Protein AF-E6Z0M0-F1 (afdb_monomer_lite)

Sequence (78 aa):
MPTPLKFEEVIQKETVKIALSEGAFLIQVPFIENDSEVVRMNISIERGLLRAIDDCAQERGLTRSAFLATAVRHELNI

Foldse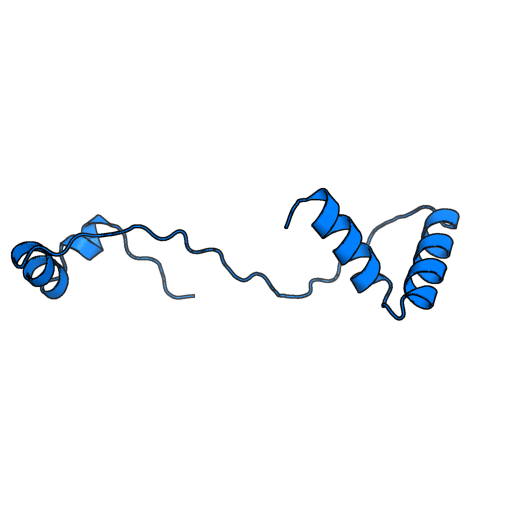ek 3Di:
DDDDDDPVVQCPDPVNVVCVVVPDDDDDDDDDPPPVDDDDDDDDDDPVVLVVLCVVCVVVVHDSVRSVVVVVCVVVVD

pLDDT: mean 91.51, std 7.69, range [62.78, 98.31]

Structure (mmCIF, N/CA/C/O backbone):
data_AF-E6Z0M0-F1
#
_entry.id   AF-E6Z0M0-F1
#
loop_
_atom_site.group_PDB
_atom_site.id
_atom_site.type_symbol
_atom_site.label_atom_id
_atom_site.label_alt_id
_atom_site.label_comp_id
_atom_site.label_asym_id
_atom_site.label_entity_id
_atom_site.label_seq_id
_atom_site.pdbx_PDB_ins_code
_atom_site.Cartn_x
_atom_site.Cartn_y
_atom_site.Cartn_z
_atom_site.occupancy
_atom_site.B_iso_or_equiv
_atom_site.auth_seq_id
_atom_site.auth_comp_id
_atom_site.auth_asym_id
_atom_site.auth_atom_id
_atom_site.pdbx_PDB_model_num
ATOM 1 N N . MET A 1 1 ? 1.128 1.899 18.325 1.00 62.78 1 MET A N 1
ATOM 2 C CA . MET A 1 1 ? -0.349 1.828 18.279 1.00 62.78 1 MET A CA 1
ATOM 3 C C . MET A 1 1 ? -0.864 1.449 19.666 1.00 62.78 1 MET A C 1
ATOM 5 O O . MET A 1 1 ? -0.178 0.671 20.324 1.00 62.78 1 MET A O 1
ATOM 9 N N . PRO A 1 2 ? -1.991 2.002 20.151 1.00 74.38 2 PRO A N 1
ATOM 10 C CA . PRO A 1 2 ? -2.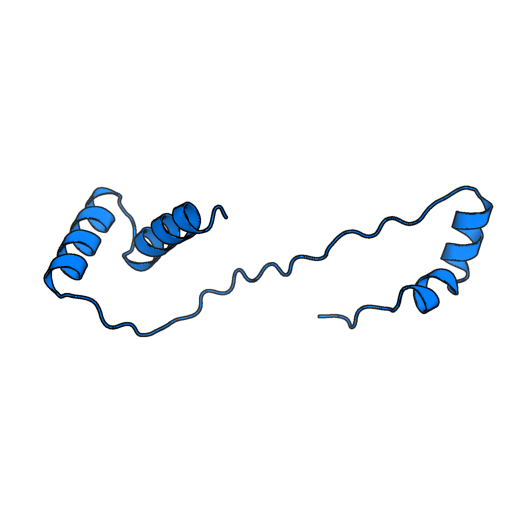616 1.526 21.385 1.00 74.38 2 PRO A CA 1
ATOM 11 C C . PRO A 1 2 ? -3.159 0.103 21.192 1.00 74.38 2 PRO A C 1
ATOM 13 O O . PRO A 1 2 ? -3.648 -0.233 20.116 1.00 74.38 2 PRO A O 1
ATOM 16 N N . THR A 1 3 ? -3.075 -0.732 22.228 1.00 82.75 3 THR A N 1
ATOM 17 C CA . THR A 1 3 ? -3.616 -2.096 22.190 1.00 82.75 3 THR A CA 1
ATOM 18 C C . THR A 1 3 ? -5.142 -2.043 22.056 1.00 82.75 3 THR A C 1
ATOM 20 O O . THR A 1 3 ? -5.782 -1.371 22.873 1.00 82.75 3 THR A O 1
ATOM 23 N N . PRO A 1 4 ? -5.747 -2.716 21.059 1.00 84.94 4 PRO A N 1
ATOM 24 C CA . PRO A 1 4 ? -7.196 -2.751 20.924 1.00 84.94 4 PRO A CA 1
ATOM 25 C C . PRO A 1 4 ? -7.826 -3.452 22.131 1.00 84.94 4 PRO A C 1
ATOM 27 O O . PRO A 1 4 ? -7.314 -4.461 22.617 1.00 84.94 4 PRO A O 1
ATOM 30 N N . LEU A 1 5 ? -8.944 -2.906 22.607 1.00 86.94 5 LEU A N 1
ATOM 31 C CA . LEU A 1 5 ? -9.753 -3.536 23.648 1.00 86.94 5 LEU A CA 1
ATOM 32 C C . LEU A 1 5 ? -10.633 -4.620 23.039 1.00 86.94 5 LEU A C 1
ATOM 34 O O . LEU A 1 5 ? -11.114 -4.483 21.910 1.00 86.94 5 LEU A O 1
ATOM 38 N N . LYS A 1 6 ? -10.893 -5.671 23.814 1.00 89.44 6 LYS A N 1
ATOM 39 C CA . LYS A 1 6 ? -11.886 -6.675 23.437 1.00 89.44 6 LYS A CA 1
ATOM 40 C C . LYS A 1 6 ? -13.289 -6.098 23.559 1.00 89.44 6 LYS A C 1
ATOM 42 O O . LYS A 1 6 ? -13.551 -5.205 24.368 1.00 89.44 6 LYS A O 1
ATOM 47 N N . PHE A 1 7 ? -14.214 -6.641 22.778 1.00 88.81 7 PHE A N 1
ATOM 48 C CA . PHE A 1 7 ? -15.604 -6.199 22.780 1.00 88.81 7 PHE A CA 1
ATOM 49 C C . PHE A 1 7 ? -16.244 -6.309 24.173 1.00 88.81 7 PHE A C 1
ATOM 51 O O . PHE A 1 7 ? -16.918 -5.381 24.625 1.00 88.81 7 PHE A O 1
ATOM 58 N N . GLU A 1 8 ? -15.959 -7.394 24.897 1.00 90.88 8 GLU A N 1
ATOM 59 C CA . GLU A 1 8 ? -16.463 -7.616 26.253 1.00 90.88 8 GLU A CA 1
ATOM 60 C C . GLU A 1 8 ? -15.981 -6.528 27.220 1.00 90.88 8 GLU A C 1
ATOM 62 O O . GLU A 1 8 ? -16.743 -6.055 28.060 1.00 90.88 8 GLU A O 1
ATOM 67 N N . GLU A 1 9 ? -14.732 -6.081 27.077 1.00 92.12 9 GLU A N 1
ATOM 68 C CA . GLU A 1 9 ? -14.142 -5.037 27.919 1.00 92.12 9 GLU A CA 1
ATOM 69 C C . GLU A 1 9 ? -14.765 -3.665 27.639 1.00 92.12 9 GLU A C 1
ATOM 71 O O . GLU A 1 9 ? -14.936 -2.861 28.557 1.00 92.12 9 GLU A O 1
ATOM 76 N N . VAL A 1 10 ? -15.142 -3.396 26.384 1.00 91.62 10 VAL A N 1
ATOM 77 C CA . VAL A 1 10 ? -15.827 -2.156 25.991 1.00 91.62 10 VAL A CA 1
ATOM 78 C C . VAL A 1 10 ? -17.228 -2.093 26.598 1.00 91.62 10 VAL A C 1
ATOM 80 O O . VAL A 1 10 ? -17.579 -1.067 27.176 1.00 91.62 10 VAL A O 1
ATOM 83 N N . ILE A 1 11 ? -18.000 -3.184 26.543 1.00 92.31 11 ILE A N 1
ATOM 84 C CA . ILE A 1 11 ? -19.356 -3.245 27.124 1.00 92.31 11 ILE A CA 1
ATOM 85 C C . ILE A 1 11 ? -19.340 -3.049 28.643 1.00 92.31 11 ILE A C 1
ATOM 87 O O . ILE A 1 11 ? -20.285 -2.503 29.211 1.00 92.31 11 ILE A O 1
ATOM 91 N N . GLN A 1 12 ? -18.281 -3.488 29.326 1.00 93.88 12 GLN A N 1
ATOM 92 C CA . GLN A 1 12 ? -18.216 -3.385 30.783 1.00 93.88 12 GLN A CA 1
ATOM 93 C C . GLN A 1 12 ? -17.959 -1.963 31.299 1.00 93.88 12 GLN A C 1
ATOM 95 O O . GLN A 1 12 ? -18.173 -1.720 32.489 1.00 93.88 12 GLN A O 1
ATOM 100 N N . LYS A 1 13 ? -17.548 -1.021 30.439 1.00 94.00 13 LYS A N 1
ATOM 101 C CA . LYS A 1 13 ? -17.301 0.371 30.835 1.00 94.00 13 LYS A CA 1
ATOM 102 C C . LYS A 1 13 ? -18.591 1.063 31.266 1.00 94.00 13 LYS A C 1
ATOM 104 O O . LYS A 1 13 ? -19.582 1.049 30.544 1.00 94.00 13 LYS A O 1
ATOM 109 N N . GLU A 1 14 ? -18.536 1.744 32.407 1.00 94.62 14 GLU A N 1
ATOM 110 C CA . GLU A 1 14 ? -19.693 2.431 32.993 1.00 94.62 14 GLU A CA 1
ATOM 111 C C . GLU A 1 14 ? -20.327 3.441 32.027 1.00 94.62 14 GLU A C 1
ATOM 113 O O . GLU A 1 14 ? -21.536 3.450 31.822 1.00 94.62 14 GLU A O 1
ATOM 118 N N . THR A 1 15 ? -19.496 4.223 31.335 1.00 95.25 15 THR A N 1
ATOM 119 C CA . THR A 1 15 ? -19.950 5.190 30.326 1.00 95.25 15 THR A CA 1
ATOM 120 C C . THR A 1 15 ? -20.691 4.533 29.163 1.00 95.25 15 THR A C 1
ATOM 122 O O . THR A 1 15 ? -21.646 5.102 28.641 1.00 95.25 15 THR A O 1
ATOM 125 N N . VAL A 1 16 ? -20.277 3.328 28.766 1.00 94.12 16 VAL A N 1
ATOM 126 C CA . VAL A 1 16 ? -20.917 2.566 27.689 1.00 94.12 16 VAL A CA 1
ATOM 127 C C . VAL A 1 16 ? -22.249 1.996 28.169 1.00 94.12 16 VAL A C 1
ATOM 129 O O . VAL A 1 16 ? -23.236 2.099 27.449 1.00 94.12 16 VAL A O 1
ATOM 132 N N . LYS A 1 17 ? -22.316 1.464 29.394 1.00 95.00 17 LYS A N 1
ATOM 133 C CA . LYS A 1 17 ? -23.570 0.967 29.987 1.00 95.00 17 LYS A CA 1
ATOM 134 C C . LYS A 1 17 ? -24.634 2.057 30.089 1.00 95.00 17 LYS A C 1
ATOM 136 O O . LYS A 1 17 ? -25.775 1.804 29.710 1.00 95.00 17 LYS A O 1
ATOM 141 N N . ILE A 1 18 ? -24.256 3.255 30.542 1.00 96.38 18 ILE A N 1
ATOM 142 C CA . ILE A 1 18 ? -25.162 4.409 30.620 1.00 96.38 18 ILE A CA 1
ATOM 143 C C . ILE A 1 18 ? -25.693 4.749 29.224 1.00 96.38 18 ILE A C 1
ATOM 145 O O . ILE A 1 18 ? -26.904 4.738 29.020 1.00 96.38 18 ILE A O 1
ATOM 149 N N . ALA A 1 19 ? -24.808 4.927 28.240 1.00 95.50 19 ALA A N 1
ATOM 150 C CA . ALA A 1 19 ? -25.217 5.257 26.876 1.00 95.50 19 ALA A CA 1
ATOM 151 C C . ALA A 1 19 ? -26.143 4.190 26.263 1.00 95.50 19 ALA A C 1
ATOM 153 O O . ALA A 1 19 ? -27.152 4.521 25.643 1.00 95.50 19 ALA A O 1
ATOM 154 N N . LEU A 1 20 ? -25.840 2.902 26.462 1.00 94.69 20 LEU A N 1
ATOM 155 C CA . LEU A 1 20 ? -26.695 1.802 26.004 1.00 94.69 20 LEU A CA 1
ATOM 156 C C . LEU A 1 20 ? -28.074 1.829 26.681 1.00 94.69 20 LEU A C 1
ATOM 158 O O . LEU A 1 20 ? -29.080 1.582 26.021 1.00 94.69 20 LEU A O 1
ATOM 162 N N . SER A 1 21 ? -28.141 2.159 27.976 1.00 95.00 21 SER A N 1
ATOM 163 C CA . SER A 1 21 ? -29.414 2.293 28.701 1.00 95.00 21 SER A CA 1
ATOM 164 C C . SER A 1 21 ? -30.261 3.479 28.226 1.00 95.00 21 SER A C 1
ATOM 166 O O . SER A 1 21 ? -31.486 3.428 28.299 1.00 95.00 21 SER A O 1
ATOM 168 N N . GLU A 1 22 ? -29.618 4.509 27.672 1.00 97.44 22 GLU A N 1
ATOM 169 C CA . GLU A 1 22 ? -30.256 5.678 27.056 1.00 97.44 22 GLU A CA 1
ATOM 170 C C . GLU A 1 22 ? -30.655 5.434 25.585 1.00 97.44 22 GLU A C 1
ATOM 172 O O . GLU A 1 22 ? -31.186 6.326 24.924 1.00 97.44 22 GLU A O 1
ATOM 177 N N . GLY A 1 23 ? -30.438 4.219 25.066 1.00 95.19 23 GLY A N 1
ATOM 178 C CA . GLY A 1 23 ? -30.831 3.811 23.715 1.00 95.19 23 GLY A CA 1
ATOM 179 C C . GLY A 1 23 ? -29.725 3.912 22.661 1.00 95.19 23 GLY A C 1
ATOM 180 O O . GLY A 1 23 ? -30.007 3.755 21.472 1.00 95.19 23 GLY A O 1
ATOM 181 N N . ALA A 1 24 ? -28.472 4.152 23.056 1.00 95.44 24 ALA A N 1
ATOM 182 C CA . ALA A 1 24 ? -27.348 4.045 22.132 1.00 95.44 24 ALA A CA 1
ATOM 183 C C . ALA A 1 24 ? -27.117 2.587 21.690 1.00 95.44 24 ALA A C 1
ATOM 185 O O . ALA A 1 24 ? -27.555 1.632 22.331 1.00 95.44 24 ALA A O 1
ATOM 186 N N . PHE A 1 25 ? -26.368 2.411 20.603 1.00 93.31 25 PHE A N 1
ATOM 187 C CA . PHE A 1 25 ? -25.946 1.106 20.097 1.00 93.31 25 PHE A CA 1
ATOM 188 C C . PHE A 1 25 ? -24.485 1.154 19.638 1.00 93.31 25 PHE A C 1
ATOM 190 O O . PHE A 1 25 ? -23.938 2.220 19.358 1.00 93.31 25 PHE A O 1
ATOM 197 N N . LEU A 1 26 ? -23.837 -0.011 19.581 1.00 91.94 26 LEU A N 1
ATOM 198 C CA . LEU A 1 26 ? -22.438 -0.138 19.172 1.00 91.94 26 LEU A CA 1
ATOM 199 C C . LEU A 1 26 ? -22.331 -0.441 17.676 1.00 91.94 26 LEU A C 1
ATOM 201 O O . LEU A 1 26 ? -23.111 -1.221 17.133 1.00 91.94 26 LEU A O 1
ATOM 205 N N . ILE A 1 27 ? -21.313 0.130 17.032 1.00 90.94 27 ILE A N 1
ATOM 206 C CA . ILE A 1 27 ? -20.936 -0.166 15.647 1.00 90.94 27 ILE A CA 1
ATOM 207 C C . ILE A 1 27 ? -19.479 -0.621 15.648 1.00 90.94 27 ILE A C 1
ATOM 209 O O . ILE A 1 27 ? -18.628 -0.000 16.285 1.00 90.94 27 ILE A O 1
ATOM 213 N N . GLN A 1 28 ? -19.189 -1.698 14.923 1.00 87.81 28 GLN A N 1
ATOM 214 C CA . GLN A 1 28 ? -17.820 -2.127 14.659 1.00 87.81 28 GLN A CA 1
ATOM 215 C C . GLN A 1 28 ? -17.352 -1.480 13.360 1.00 87.81 28 GLN A C 1
ATOM 217 O O . GLN A 1 28 ? -17.892 -1.764 12.292 1.00 87.81 28 GLN A O 1
ATOM 222 N N . VAL A 1 29 ? -16.363 -0.598 13.460 1.00 85.19 29 VAL A N 1
ATOM 223 C CA . VAL A 1 29 ? -15.716 0.009 12.296 1.00 85.19 29 VAL A CA 1
ATOM 224 C C . VAL A 1 29 ? -14.386 -0.713 12.089 1.00 85.19 29 VAL A C 1
ATOM 226 O O . VAL A 1 29 ? -13.572 -0.719 13.017 1.00 85.19 29 VAL A O 1
ATOM 229 N N . PRO A 1 30 ? -14.149 -1.345 10.926 1.00 83.31 30 PRO A N 1
ATOM 230 C CA . PRO A 1 30 ? -12.859 -1.954 10.647 1.00 83.31 30 PRO A CA 1
ATOM 231 C C . PRO A 1 30 ? -11.783 -0.869 10.667 1.00 83.31 30 PRO A C 1
ATOM 233 O O . PRO A 1 30 ? -11.869 0.129 9.951 1.00 83.31 30 PRO A O 1
ATOM 236 N N . PHE A 1 31 ? -10.772 -1.062 11.507 1.00 83.19 31 PHE A N 1
ATOM 237 C CA . PHE A 1 31 ? -9.588 -0.222 11.490 1.00 83.19 31 PHE A CA 1
ATOM 238 C C . PHE A 1 31 ? -8.649 -0.735 10.401 1.00 83.19 31 PHE A C 1
ATOM 240 O O . PHE A 1 31 ? -8.135 -1.848 10.494 1.00 83.19 31 PHE A O 1
ATOM 247 N N . ILE A 1 32 ? -8.458 0.071 9.362 1.00 79.69 32 ILE A N 1
ATOM 248 C CA . ILE A 1 32 ? -7.457 -0.175 8.328 1.00 79.69 32 ILE A CA 1
ATOM 249 C C . ILE A 1 32 ? -6.240 0.652 8.722 1.00 79.69 32 ILE A C 1
ATOM 251 O O . ILE A 1 32 ? -6.323 1.882 8.785 1.00 79.69 32 ILE A O 1
ATOM 255 N N . GLU A 1 33 ? -5.128 -0.014 9.031 1.00 73.69 33 GLU A N 1
ATOM 256 C CA . GLU A 1 33 ? -3.868 0.689 9.251 1.00 73.69 33 GLU A CA 1
ATOM 257 C C . GLU A 1 33 ? -3.504 1.454 7.980 1.00 73.69 33 GLU A C 1
ATOM 259 O O . GLU A 1 33 ? -3.466 0.893 6.885 1.00 73.69 33 GLU A O 1
ATOM 264 N N . ASN A 1 34 ? -3.259 2.757 8.122 1.00 68.50 34 ASN A N 1
ATOM 265 C CA . ASN A 1 34 ? -2.699 3.542 7.036 1.00 68.50 34 ASN A CA 1
ATOM 266 C C . ASN A 1 34 ? -1.209 3.204 6.926 1.00 68.50 34 ASN A C 1
ATOM 268 O O . ASN A 1 34 ? -0.360 3.936 7.437 1.00 68.50 34 ASN A O 1
ATOM 272 N N . ASP A 1 35 ? -0.912 2.071 6.293 1.00 70.12 35 ASP A N 1
ATOM 273 C CA . ASP A 1 35 ? 0.444 1.633 5.971 1.00 70.12 35 ASP A CA 1
ATOM 274 C C . ASP A 1 35 ? 0.978 2.432 4.771 1.00 70.12 35 ASP A C 1
ATOM 276 O O . ASP A 1 35 ? 1.220 1.935 3.673 1.00 70.12 35 ASP A O 1
ATOM 280 N N . SER A 1 36 ? 1.063 3.751 4.959 1.00 71.62 36 SER A N 1
ATOM 281 C CA . SER A 1 36 ? 1.585 4.688 3.964 1.00 71.62 36 SER A CA 1
ATOM 282 C C . SER A 1 36 ? 3.115 4.755 3.966 1.00 71.62 36 SER A C 1
ATOM 284 O O . SER A 1 36 ? 3.689 5.637 3.321 1.00 71.62 36 SER A O 1
ATOM 286 N N . GLU A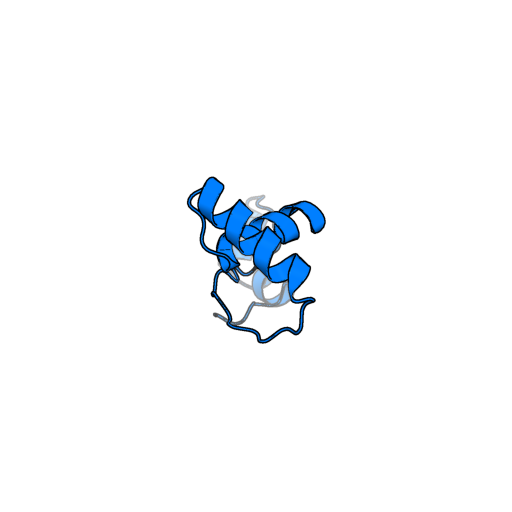 1 37 ? 3.792 3.882 4.718 1.00 81.25 37 GLU A N 1
ATOM 287 C CA . GLU A 1 37 ? 5.246 3.903 4.792 1.00 81.25 37 GLU A CA 1
ATOM 288 C C . GLU A 1 37 ? 5.859 3.413 3.473 1.00 81.25 37 GLU A C 1
ATOM 290 O O . GLU A 1 37 ? 5.541 2.350 2.939 1.00 81.25 37 GLU A O 1
ATOM 295 N N . VAL A 1 38 ? 6.769 4.214 2.917 1.00 85.25 38 VAL A N 1
ATOM 296 C CA . VAL A 1 38 ? 7.483 3.845 1.694 1.00 85.25 38 VAL A CA 1
ATOM 297 C C . VAL A 1 38 ? 8.610 2.881 2.047 1.00 85.25 38 VAL A C 1
ATOM 299 O O . VAL A 1 38 ? 9.666 3.291 2.528 1.00 85.25 38 VAL A O 1
ATOM 302 N N . VAL A 1 39 ? 8.418 1.604 1.727 1.00 90.81 39 VAL A N 1
ATOM 303 C CA . VAL A 1 39 ? 9.436 0.561 1.908 1.00 90.81 39 VAL A CA 1
ATOM 304 C C . VAL A 1 39 ? 10.238 0.347 0.619 1.00 90.81 39 VAL A C 1
ATOM 306 O O . VAL A 1 39 ? 9.697 0.334 -0.488 1.00 90.81 39 VAL A O 1
ATOM 309 N N . ARG A 1 40 ? 11.560 0.169 0.747 1.00 92.19 40 ARG A N 1
ATOM 310 C CA . ARG A 1 40 ? 12.447 -0.172 -0.379 1.00 92.19 40 ARG A CA 1
ATOM 311 C C . ARG A 1 40 ? 12.575 -1.684 -0.517 1.00 92.19 40 ARG A C 1
ATOM 313 O O . ARG A 1 40 ? 12.966 -2.355 0.432 1.00 92.19 40 ARG A O 1
ATOM 320 N N . MET A 1 41 ? 12.343 -2.192 -1.723 1.00 93.00 41 MET A N 1
ATOM 321 C CA . MET A 1 41 ? 12.591 -3.589 -2.080 1.00 93.00 41 MET A CA 1
ATOM 322 C C . MET A 1 41 ? 13.505 -3.692 -3.304 1.00 93.00 41 MET A C 1
ATOM 324 O O . MET A 1 41 ? 13.499 -2.815 -4.168 1.00 93.00 41 MET A O 1
ATOM 328 N N . ASN A 1 42 ? 14.268 -4.782 -3.386 1.00 95.75 42 ASN A N 1
ATOM 329 C CA . ASN A 1 42 ? 15.063 -5.123 -4.563 1.00 95.75 42 ASN A CA 1
ATOM 330 C C . ASN A 1 42 ? 14.319 -6.174 -5.388 1.00 95.75 42 ASN A C 1
ATOM 332 O O . ASN A 1 42 ? 13.848 -7.165 -4.836 1.00 95.75 42 ASN A O 1
ATOM 336 N N . ILE A 1 43 ? 14.249 -5.974 -6.703 1.00 94.25 43 ILE A N 1
ATOM 337 C CA . ILE A 1 43 ? 13.597 -6.893 -7.641 1.00 94.25 43 ILE A CA 1
ATOM 338 C C . ILE A 1 43 ? 14.471 -7.093 -8.878 1.00 94.25 43 ILE A C 1
ATOM 340 O O . ILE A 1 43 ? 15.206 -6.192 -9.285 1.00 94.25 43 ILE A O 1
ATOM 344 N N . SER A 1 44 ? 14.384 -8.271 -9.490 1.00 97.12 44 SER A N 1
ATOM 345 C CA . SER A 1 44 ? 14.984 -8.549 -10.796 1.00 97.12 44 SER A CA 1
ATOM 346 C C . SER A 1 44 ? 13.919 -8.419 -11.882 1.00 97.12 44 SER A C 1
ATOM 348 O O . SER A 1 44 ? 12.854 -9.017 -11.773 1.00 97.12 44 SER A O 1
ATOM 350 N N . ILE A 1 45 ? 14.205 -7.639 -12.924 1.00 95.44 45 ILE A N 1
ATOM 351 C CA . ILE A 1 45 ? 13.315 -7.408 -14.069 1.00 95.44 45 ILE A CA 1
ATOM 352 C C . ILE A 1 45 ? 14.148 -7.482 -15.353 1.00 95.44 45 ILE A C 1
ATOM 354 O O . ILE A 1 45 ? 15.343 -7.174 -15.351 1.00 95.44 45 ILE A O 1
ATOM 358 N N . GLU A 1 46 ? 13.520 -7.885 -16.457 1.00 98.31 46 GLU A N 1
ATOM 359 C CA . GLU A 1 46 ? 14.133 -7.833 -17.780 1.00 98.31 46 GLU A CA 1
ATOM 360 C C . GLU A 1 46 ? 14.631 -6.417 -18.123 1.00 98.31 46 GLU A C 1
ATOM 362 O O . GLU A 1 46 ? 13.935 -5.416 -17.949 1.00 98.31 46 GLU A O 1
ATOM 367 N N . ARG A 1 47 ? 15.844 -6.323 -18.679 1.00 97.88 47 ARG A N 1
ATOM 368 C CA . ARG A 1 47 ? 16.461 -5.042 -19.053 1.00 97.88 47 ARG A CA 1
ATOM 369 C C . ARG A 1 47 ? 15.604 -4.226 -20.028 1.00 97.88 47 ARG A C 1
ATOM 371 O O . ARG A 1 47 ? 15.568 -3.005 -19.899 1.00 97.88 47 ARG A O 1
ATOM 378 N N . GLY A 1 48 ? 14.968 -4.879 -21.005 1.00 98.19 48 GLY A N 1
ATOM 379 C CA . GLY A 1 48 ? 14.113 -4.210 -21.989 1.00 98.19 48 GLY A CA 1
ATOM 380 C C . GLY A 1 48 ? 12.912 -3.540 -21.326 1.00 98.19 48 GLY A C 1
ATOM 381 O O . GLY A 1 48 ? 12.665 -2.356 -21.544 1.00 98.19 48 GLY A O 1
ATOM 382 N N . LEU A 1 49 ? 12.248 -4.267 -20.426 1.00 97.38 49 LEU A N 1
ATOM 383 C CA . LEU A 1 49 ? 11.122 -3.755 -19.652 1.00 97.38 49 LEU A CA 1
ATOM 384 C C . LEU A 1 49 ? 11.529 -2.595 -18.734 1.00 97.38 49 LEU A C 1
ATOM 386 O O . LEU A 1 49 ? 10.821 -1.595 -18.676 1.00 97.38 49 LEU A O 1
A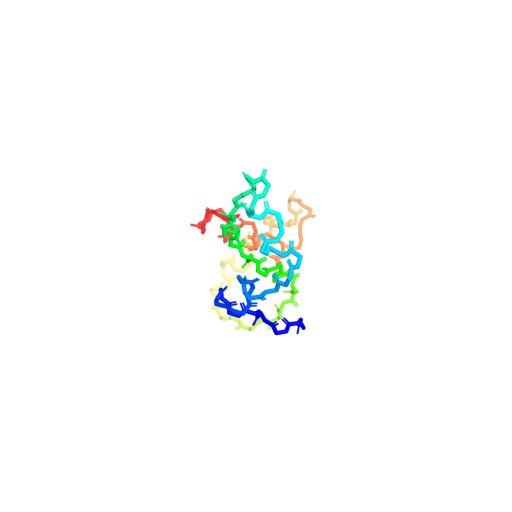TOM 390 N N . LEU A 1 50 ? 12.686 -2.679 -18.067 1.00 97.31 50 LEU A N 1
ATOM 391 C CA . LEU A 1 50 ? 13.178 -1.584 -17.223 1.00 97.31 50 LEU A CA 1
ATOM 392 C C . LEU A 1 50 ? 13.345 -0.272 -18.007 1.00 97.31 50 LEU A C 1
ATOM 394 O O . LEU A 1 50 ? 12.975 0.782 -17.501 1.00 97.31 50 LEU A O 1
ATOM 398 N N . ARG A 1 51 ? 13.857 -0.337 -19.244 1.00 97.88 51 ARG A N 1
ATOM 399 C CA . ARG A 1 51 ? 13.983 0.846 -20.112 1.00 97.88 51 ARG A CA 1
ATOM 400 C C . ARG A 1 51 ? 12.621 1.420 -20.489 1.00 97.88 51 ARG A C 1
ATOM 402 O O . ARG A 1 51 ? 12.402 2.605 -20.297 1.00 97.88 51 ARG A O 1
ATOM 409 N N . ALA A 1 52 ? 11.695 0.568 -20.929 1.00 97.81 52 ALA A N 1
ATOM 410 C CA . ALA A 1 52 ? 10.343 1.000 -21.282 1.00 97.81 52 ALA A CA 1
ATOM 411 C C . ALA A 1 52 ? 9.601 1.648 -20.095 1.00 97.81 52 ALA A C 1
ATOM 413 O O . ALA A 1 52 ? 8.857 2.611 -20.274 1.00 97.81 52 ALA A O 1
ATOM 414 N N . ILE A 1 53 ? 9.823 1.142 -18.876 1.00 97.25 53 ILE A N 1
ATOM 415 C CA . ILE A 1 53 ? 9.299 1.744 -17.643 1.00 97.25 53 ILE A CA 1
ATOM 416 C C . ILE A 1 53 ? 9.887 3.140 -17.425 1.00 97.25 53 ILE A C 1
ATOM 418 O O . ILE A 1 53 ? 9.136 4.065 -17.124 1.00 97.25 53 ILE A O 1
ATOM 422 N N . ASP A 1 54 ? 11.208 3.289 -17.544 1.00 97.19 54 ASP A N 1
ATOM 423 C CA . ASP A 1 54 ? 11.883 4.572 -17.329 1.00 97.19 54 ASP A CA 1
ATOM 424 C C . ASP A 1 54 ? 11.423 5.630 -18.340 1.00 97.19 54 ASP A C 1
ATOM 426 O O . ASP A 1 54 ? 11.106 6.750 -17.935 1.00 97.19 54 ASP A O 1
ATOM 430 N N . ASP A 1 55 ? 11.301 5.256 -19.616 1.00 97.94 55 ASP A N 1
ATOM 431 C CA . ASP A 1 55 ? 10.827 6.143 -20.682 1.00 97.94 55 ASP A CA 1
ATOM 432 C C . ASP A 1 55 ? 9.388 6.616 -20.395 1.00 97.94 55 ASP A C 1
ATOM 434 O O . ASP A 1 55 ? 9.106 7.815 -20.375 1.00 97.94 55 ASP A O 1
ATOM 438 N N . CYS A 1 56 ? 8.480 5.691 -20.056 1.00 97.69 56 CYS A N 1
ATOM 439 C CA . CYS A 1 56 ? 7.083 6.033 -19.771 1.00 97.69 56 CYS A CA 1
ATOM 440 C C . CYS A 1 56 ? 6.922 6.846 -18.474 1.00 97.69 56 CYS A C 1
ATOM 442 O O . CYS A 1 56 ? 6.070 7.735 -18.385 1.00 97.69 56 CYS A O 1
ATOM 444 N N . ALA A 1 57 ? 7.739 6.565 -17.456 1.00 97.56 57 ALA A N 1
ATOM 445 C CA . ALA A 1 57 ? 7.762 7.352 -16.230 1.00 97.56 57 ALA A CA 1
ATOM 446 C C . ALA A 1 57 ? 8.211 8.792 -16.520 1.00 97.56 57 ALA A C 1
ATOM 448 O O . ALA A 1 57 ? 7.562 9.734 -16.064 1.00 97.56 57 ALA A O 1
ATOM 449 N N . GLN A 1 58 ? 9.256 8.967 -17.335 1.00 97.25 58 GLN A N 1
ATOM 450 C CA . GLN A 1 58 ? 9.761 10.279 -17.730 1.00 97.25 58 GLN A CA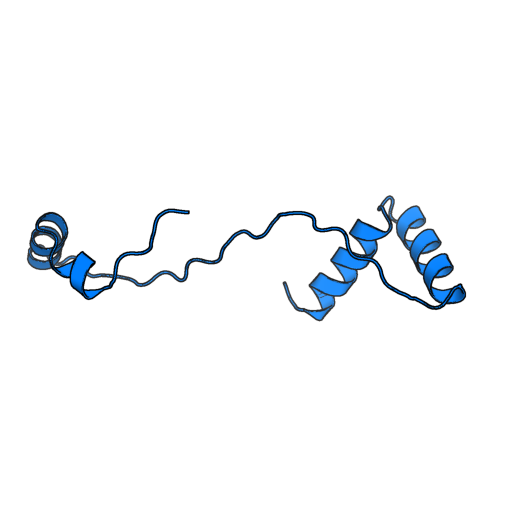 1
ATOM 451 C C . GLN A 1 58 ? 8.732 11.080 -18.538 1.00 97.25 58 GLN A C 1
ATOM 453 O O . GLN A 1 58 ? 8.493 12.243 -18.215 1.00 97.25 58 GLN A O 1
ATOM 458 N N . GLU A 1 59 ? 8.081 10.462 -19.527 1.00 97.25 59 GLU A N 1
ATOM 459 C CA . GLU A 1 59 ? 7.007 11.087 -20.319 1.00 97.25 59 GLU A CA 1
ATOM 460 C C . GLU A 1 59 ? 5.860 11.610 -19.443 1.00 97.25 59 GLU A C 1
ATOM 462 O O . GLU A 1 59 ? 5.251 12.636 -19.746 1.00 97.25 59 GLU A O 1
ATOM 467 N N . ARG A 1 60 ? 5.578 10.922 -18.330 1.00 95.81 60 ARG A N 1
ATOM 468 C CA . ARG A 1 60 ? 4.521 11.281 -17.372 1.00 95.81 60 ARG A CA 1
ATOM 469 C C . ARG A 1 60 ? 5.002 12.176 -16.226 1.00 95.81 60 ARG A C 1
ATOM 471 O O . ARG A 1 60 ? 4.203 12.499 -15.350 1.00 95.81 60 ARG A O 1
ATOM 478 N N . GLY A 1 61 ? 6.281 12.558 -16.191 1.00 96.94 61 GLY A N 1
ATOM 479 C CA . GLY A 1 61 ? 6.862 13.338 -15.093 1.00 96.94 61 GLY A CA 1
ATOM 480 C C . GLY A 1 61 ? 6.869 12.603 -13.745 1.00 96.94 61 GLY A C 1
ATOM 481 O O . GLY A 1 61 ? 6.816 13.238 -12.693 1.00 96.94 61 GLY A O 1
ATOM 482 N N . LEU A 1 62 ? 6.906 11.269 -13.763 1.00 96.75 62 LEU A N 1
ATOM 483 C CA . LEU A 1 62 ? 6.896 10.406 -12.584 1.00 96.75 62 LEU A CA 1
ATOM 484 C C . LEU A 1 62 ? 8.276 9.794 -12.333 1.00 96.75 62 LEU A C 1
ATOM 486 O O . LEU A 1 62 ? 9.073 9.578 -13.244 1.00 96.75 62 LEU A O 1
ATOM 490 N N . THR A 1 63 ? 8.548 9.438 -11.078 1.00 96.50 63 THR A N 1
ATOM 491 C CA . THR A 1 63 ? 9.672 8.550 -10.764 1.00 96.50 63 THR A CA 1
ATOM 492 C C . THR A 1 63 ? 9.318 7.108 -11.134 1.00 96.50 63 THR A C 1
ATOM 494 O O . THR A 1 63 ? 8.146 6.725 -11.130 1.00 96.50 63 THR A O 1
ATOM 497 N N . ARG A 1 64 ? 10.332 6.265 -11.377 1.00 95.94 64 ARG A N 1
ATOM 498 C CA . ARG A 1 64 ? 10.146 4.822 -11.624 1.00 95.94 64 ARG A CA 1
ATOM 499 C C . ARG A 1 64 ? 9.258 4.157 -10.565 1.00 95.94 64 ARG A C 1
ATOM 501 O O . ARG A 1 64 ? 8.357 3.394 -10.899 1.00 95.94 64 ARG A O 1
ATOM 508 N N . SER A 1 65 ? 9.505 4.448 -9.287 1.00 94.94 65 SER A N 1
ATOM 509 C CA . SER A 1 65 ? 8.733 3.883 -8.176 1.00 94.94 65 SER A CA 1
ATOM 510 C C . SER A 1 65 ? 7.286 4.375 -8.160 1.00 94.94 65 SER A C 1
ATOM 512 O O . SER A 1 65 ? 6.392 3.576 -7.902 1.00 94.94 65 SER A O 1
ATOM 514 N N . ALA A 1 66 ? 7.039 5.650 -8.477 1.00 94.94 66 ALA A N 1
ATOM 515 C CA . ALA A 1 66 ? 5.684 6.184 -8.586 1.00 94.94 66 ALA A CA 1
ATOM 516 C C . ALA A 1 66 ? 4.914 5.536 -9.746 1.00 94.94 66 ALA A C 1
ATOM 518 O O . ALA A 1 66 ? 3.780 5.109 -9.554 1.00 94.94 66 ALA A O 1
ATOM 519 N N . PHE A 1 67 ? 5.548 5.390 -10.914 1.00 96.62 67 PHE A N 1
ATOM 520 C CA . PHE A 1 67 ? 4.947 4.730 -12.074 1.00 96.62 67 PHE A CA 1
ATOM 521 C C . PHE A 1 67 ? 4.559 3.274 -11.776 1.00 96.62 67 PHE A C 1
ATOM 523 O O . PHE A 1 67 ? 3.418 2.874 -12.014 1.00 96.62 67 PHE A O 1
ATOM 530 N N . LEU A 1 68 ? 5.479 2.498 -11.190 1.00 95.56 68 LEU A N 1
ATOM 531 C CA . LEU A 1 68 ? 5.208 1.116 -10.784 1.00 95.56 68 LEU A CA 1
ATOM 532 C C . LEU A 1 68 ? 4.089 1.037 -9.743 1.00 95.56 68 LEU A C 1
ATOM 534 O O . LEU A 1 68 ? 3.197 0.202 -9.869 1.00 95.56 68 LEU A O 1
ATOM 538 N N . ALA A 1 69 ? 4.096 1.923 -8.744 1.00 94.06 69 ALA A N 1
ATOM 539 C CA . ALA A 1 69 ? 3.054 1.946 -7.726 1.00 94.06 69 ALA A CA 1
ATOM 540 C C . ALA A 1 69 ? 1.669 2.228 -8.329 1.00 94.06 69 ALA A C 1
ATOM 542 O O . ALA A 1 69 ? 0.697 1.611 -7.912 1.00 94.06 69 ALA A O 1
ATOM 543 N N . THR A 1 70 ? 1.557 3.114 -9.324 1.00 93.75 70 THR A N 1
ATOM 544 C CA . THR A 1 70 ? 0.288 3.362 -10.027 1.00 93.75 70 THR A CA 1
ATOM 545 C C . THR A 1 70 ? -0.207 2.124 -10.774 1.00 93.75 70 THR A C 1
ATOM 547 O O . THR A 1 70 ? -1.388 1.799 -10.680 1.00 93.75 70 THR A O 1
ATOM 550 N N . ALA A 1 71 ? 0.678 1.414 -11.480 1.00 95.06 71 ALA A N 1
ATOM 551 C CA . ALA A 1 71 ? 0.307 0.190 -12.190 1.00 95.06 71 ALA A CA 1
ATOM 552 C C . ALA A 1 71 ? -0.168 -0.913 -11.227 1.00 95.06 71 ALA A C 1
ATOM 554 O O . ALA A 1 71 ? -1.183 -1.558 -11.473 1.00 95.06 71 ALA A O 1
ATOM 555 N N . VAL A 1 72 ? 0.527 -1.088 -10.100 1.00 95.31 72 VAL A N 1
ATOM 556 C CA . VAL A 1 72 ? 0.164 -2.088 -9.086 1.00 95.31 72 VAL A CA 1
ATOM 557 C C . VAL A 1 72 ? -1.149 -1.731 -8.388 1.00 95.31 72 VAL A C 1
ATOM 559 O O . VAL A 1 72 ? -1.983 -2.606 -8.202 1.00 95.31 72 VAL A O 1
ATOM 562 N N 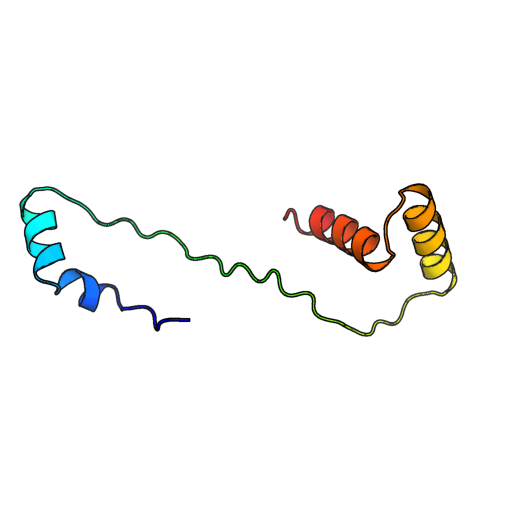. ARG A 1 73 ? -1.372 -0.456 -8.044 1.00 93.38 73 ARG A N 1
ATOM 563 C CA . ARG A 1 73 ? -2.648 0.004 -7.469 1.00 93.38 73 ARG A CA 1
ATOM 564 C C . ARG A 1 73 ? -3.834 -0.285 -8.384 1.00 93.38 73 ARG A C 1
ATOM 566 O O . ARG A 1 73 ? -4.846 -0.804 -7.927 1.00 93.38 73 ARG A O 1
ATOM 573 N N . HIS A 1 74 ? -3.668 -0.027 -9.682 1.00 95.31 74 HIS A N 1
ATOM 574 C CA . HIS A 1 74 ? -4.671 -0.373 -10.685 1.00 95.31 74 HIS A CA 1
ATOM 575 C C . HIS A 1 74 ? -4.969 -1.881 -10.703 1.00 95.31 74 HIS A C 1
ATOM 577 O O . HIS A 1 74 ? -6.131 -2.265 -10.683 1.00 95.31 74 HIS A O 1
ATOM 583 N N . GLU A 1 75 ? -3.942 -2.736 -10.696 1.00 97.25 75 GLU A N 1
ATOM 584 C CA . GLU A 1 75 ? -4.122 -4.197 -10.720 1.00 97.25 75 GLU A CA 1
ATOM 585 C C . GLU A 1 75 ? -4.753 -4.746 -9.428 1.00 97.25 75 GLU A C 1
ATOM 587 O O . GLU A 1 75 ? -5.576 -5.659 -9.461 1.00 97.25 75 GLU A O 1
ATOM 592 N N . LEU A 1 76 ? -4.394 -4.173 -8.278 1.00 92.88 76 LEU A N 1
ATOM 593 C CA . LEU A 1 76 ? -4.915 -4.576 -6.970 1.00 92.88 76 LEU A CA 1
ATOM 594 C C . LEU A 1 76 ? -6.279 -3.955 -6.636 1.00 92.88 76 LEU A C 1
ATOM 596 O O . LEU A 1 76 ? -6.888 -4.356 -5.646 1.00 92.88 76 LEU A O 1
ATOM 600 N N . ASN A 1 77 ? -6.774 -3.022 -7.455 1.00 90.25 77 ASN A N 1
ATOM 601 C CA . ASN A 1 77 ? -7.991 -2.243 -7.212 1.00 90.25 77 ASN A CA 1
ATOM 602 C C . ASN A 1 77 ? -7.970 -1.480 -5.869 1.00 90.25 77 ASN A C 1
ATOM 604 O O . ASN A 1 77 ? -8.956 -1.508 -5.127 1.00 90.25 77 ASN A O 1
ATOM 608 N N . ILE A 1 78 ? -6.851 -0.807 -5.560 1.00 81.62 78 ILE A N 1
ATOM 609 C CA . ILE A 1 78 ? -6.659 0.019 -4.346 1.00 81.62 78 ILE A CA 1
ATOM 610 C C . ILE A 1 78 ? -6.206 1.447 -4.653 1.00 81.62 78 ILE A C 1
ATOM 612 O O . ILE A 1 78 ? -5.566 1.670 -5.706 1.00 81.62 78 ILE A O 1
#

InterPro domains:
  IPR010985 Ribbon-helix-helix [SSF47598] (39-75)
  IPR031807 HicB-like antitoxin of toxin-antitoxin system [PF15919] (25-71)

Organism: Bartonella schoenbuchensis (strain DSM 13525 / NCTC 13165 / R1) (NCBI:txid687861)

Secondary structure (DSSP, 8-state):
-PPPPPHHHHHTSHHHHHHHHTT-----------------------HHHHHHHHHHHHHTT--HHHHHHHHHHHHHT-

Radius of gyration: 23.22 Å; chains: 1; bounding box: 47×22×55 Å